Protein AF-A0ABC9Z6P7-F1 (afdb_monomer_lite)

Organism: NCBI:txid37332

pLDDT: mean 96.1, std 5.64, range [53.09, 98.88]

Foldseek 3Di:
DKDADPDPVGRDIDDDDDDDLLVLLLVLLVLQVVCPVPVVSHALVSLLSNLVSLVVDDLVSNLVSLVVQCVDPVRNVSSVVSLVSLCQQAQVFLPRPSLQSSLVVCPPPHGSSVSSHSSNPSSNVSSVVNVVVD

Radius of gyration: 16.11 Å; chains: 1; bounding box: 39×42×38 Å

Secondary structure (DSSP, 8-state):
-EEE-SSTT---EEE-----HHHHHHHHHHHHHTTTT-TTT--HHHHHHHHHHHHHS-HHHHHHHHHHHHHSHHHHHHHHHHHHHHIIIIIT-TTSHHHHHHHHTTTTTS-HHHHHHHHHHHHHHHHHHHHTT-

Structure (mmCIF, N/CA/C/O backbone):
data_AF-A0ABC9Z6P7-F1
#
_entry.id   AF-A0ABC9Z6P7-F1
#
loop_
_atom_site.group_PDB
_atom_site.id
_atom_site.type_symbol
_atom_site.label_atom_id
_atom_site.label_alt_id
_atom_site.label_comp_id
_atom_site.label_asym_id
_atom_site.label_entity_id
_atom_site.label_seq_id
_atom_site.pdbx_PDB_ins_code
_atom_site.Cartn_x
_atom_site.Cartn_y
_atom_site.Cartn_z
_atom_site.occupancy
_atom_site.B_iso_or_equiv
_atom_site.auth_seq_id
_atom_site.auth_comp_id
_atom_site.auth_asym_id
_atom_site.auth_atom_id
_atom_site.pdbx_PDB_model_num
ATOM 1 N N . MET A 1 1 ? -0.070 -19.625 -6.243 1.00 88.38 1 MET A N 1
ATOM 2 C CA . MET A 1 1 ? 0.572 -19.054 -7.448 1.00 88.38 1 MET A CA 1
ATOM 3 C C . MET A 1 1 ? 1.533 -20.086 -8.016 1.00 88.38 1 MET A C 1
ATOM 5 O O . MET A 1 1 ? 2.230 -20.716 -7.228 1.00 88.38 1 MET A O 1
ATOM 9 N N . ILE A 1 2 ? 1.559 -20.288 -9.334 1.00 94.81 2 ILE A N 1
ATOM 10 C CA . ILE A 1 2 ? 2.576 -21.128 -9.987 1.00 94.81 2 ILE A CA 1
ATOM 11 C C . ILE A 1 2 ? 3.721 -20.212 -10.421 1.00 94.81 2 ILE A C 1
ATOM 13 O O . ILE A 1 2 ? 3.476 -19.194 -11.062 1.00 94.81 2 ILE A O 1
ATOM 17 N N . VAL A 1 3 ? 4.948 -20.563 -10.047 1.00 94.56 3 VAL A N 1
ATOM 18 C CA . VAL A 1 3 ? 6.173 -19.902 -10.509 1.00 94.56 3 VAL A CA 1
ATOM 19 C C . VAL A 1 3 ? 6.857 -20.845 -11.490 1.00 94.56 3 VAL A C 1
ATOM 21 O O . VAL A 1 3 ? 7.171 -21.981 -11.130 1.00 94.56 3 VAL A O 1
ATOM 24 N N . THR A 1 4 ? 7.051 -20.392 -12.725 1.00 96.50 4 THR A N 1
ATOM 25 C CA . THR A 1 4 ? 7.753 -21.130 -13.784 1.00 96.50 4 THR A CA 1
ATOM 26 C C . THR A 1 4 ? 9.208 -20.680 -13.878 1.00 96.50 4 THR A C 1
ATOM 28 O O . THR A 1 4 ? 9.560 -19.596 -13.407 1.00 96.50 4 THR A O 1
ATOM 31 N N . ALA A 1 5 ? 10.063 -21.505 -14.481 1.00 95.88 5 ALA A N 1
ATOM 32 C CA . ALA A 1 5 ? 11.424 -21.105 -14.810 1.00 95.88 5 ALA A CA 1
ATOM 33 C C . ALA A 1 5 ? 11.450 -19.883 -15.750 1.00 95.88 5 ALA A C 1
ATOM 35 O O . ALA A 1 5 ? 10.501 -19.627 -16.493 1.00 95.88 5 ALA A O 1
ATOM 36 N N . LEU A 1 6 ? 12.548 -19.119 -15.692 1.00 95.94 6 LEU A N 1
ATOM 37 C CA . LEU A 1 6 ? 12.762 -17.955 -16.559 1.00 95.94 6 LEU A CA 1
ATOM 38 C C . LEU A 1 6 ? 13.117 -18.366 -17.997 1.00 95.94 6 LEU A C 1
ATOM 40 O O . LEU A 1 6 ? 12.754 -17.662 -18.935 1.00 95.94 6 LEU A O 1
ATOM 44 N N . ASP A 1 7 ? 13.832 -19.485 -18.161 1.00 96.12 7 ASP A N 1
ATOM 45 C CA . ASP A 1 7 ? 14.153 -20.058 -19.470 1.00 96.12 7 ASP A CA 1
ATOM 46 C C . ASP A 1 7 ? 12.910 -20.767 -20.042 1.00 96.12 7 ASP A C 1
ATOM 48 O O . ASP A 1 7 ? 12.414 -21.702 -19.409 1.00 96.12 7 ASP A O 1
ATOM 52 N N . PRO A 1 8 ? 12.407 -20.379 -21.231 1.00 93.31 8 PRO A N 1
ATOM 53 C CA . PRO A 1 8 ? 11.247 -21.020 -21.851 1.00 93.31 8 PRO A CA 1
ATOM 54 C C . PRO A 1 8 ? 11.420 -22.518 -22.143 1.00 93.31 8 PRO A C 1
ATOM 56 O O . PRO A 1 8 ? 10.421 -23.219 -22.297 1.00 93.31 8 PRO A O 1
ATOM 59 N N . ALA A 1 9 ? 12.659 -23.012 -22.252 1.00 96.44 9 ALA A N 1
ATOM 60 C CA . ALA A 1 9 ? 12.953 -24.431 -22.459 1.00 96.44 9 ALA A CA 1
ATOM 61 C C . ALA A 1 9 ? 12.990 -25.240 -21.148 1.00 96.44 9 ALA A C 1
ATOM 63 O O . ALA A 1 9 ? 13.031 -26.472 -21.177 1.00 96.44 9 ALA A O 1
ATOM 64 N N . ASP A 1 10 ? 12.979 -24.569 -19.996 1.00 97.12 10 ASP A N 1
ATOM 65 C CA . ASP A 1 10 ? 13.020 -25.199 -18.685 1.00 97.12 10 ASP A CA 1
ATOM 66 C C . ASP A 1 10 ? 11.603 -25.427 -18.141 1.00 97.12 10 ASP A C 1
ATOM 68 O O . ASP A 1 10 ? 10.893 -24.510 -17.734 1.00 97.12 10 ASP A O 1
ATOM 72 N N . CYS A 1 11 ? 11.188 -26.693 -18.098 1.00 96.50 11 CYS A N 1
ATOM 73 C CA . CYS A 1 11 ? 9.847 -27.082 -17.659 1.00 96.50 11 CYS A CA 1
ATOM 74 C C . CYS A 1 11 ? 9.651 -27.056 -16.130 1.00 96.50 11 CYS A C 1
ATOM 76 O O . CYS A 1 11 ? 8.588 -27.458 -15.644 1.00 96.50 11 CYS A O 1
ATOM 78 N N . ARG A 1 12 ? 10.656 -26.651 -15.338 1.00 97.56 12 ARG A N 1
ATOM 79 C CA . ARG A 1 12 ? 10.522 -26.598 -13.877 1.00 97.56 12 ARG A CA 1
ATOM 80 C C . ARG A 1 12 ? 9.474 -25.565 -13.469 1.00 97.56 12 ARG A C 1
ATOM 82 O O . ARG A 1 12 ? 9.488 -24.412 -13.898 1.00 97.56 12 ARG A O 1
ATOM 89 N N . SER A 1 13 ? 8.586 -25.979 -12.572 1.00 96.81 13 SER A N 1
ATOM 90 C CA . SER A 1 13 ? 7.614 -25.100 -11.930 1.00 96.81 13 SER A CA 1
ATOM 91 C C . SER A 1 13 ? 7.389 -25.503 -10.478 1.00 96.81 13 SER A C 1
ATOM 93 O O . SER A 1 13 ? 7.586 -26.657 -10.094 1.00 96.81 13 SER A O 1
ATOM 95 N N . ILE A 1 14 ? 6.990 -24.535 -9.657 1.00 96.62 14 ILE A N 1
ATOM 96 C CA . ILE A 1 14 ? 6.641 -24.753 -8.254 1.00 96.62 14 ILE A CA 1
ATOM 97 C C . ILE A 1 14 ? 5.353 -24.010 -7.907 1.00 96.62 14 ILE A C 1
ATOM 99 O O . ILE A 1 14 ? 5.127 -22.879 -8.338 1.0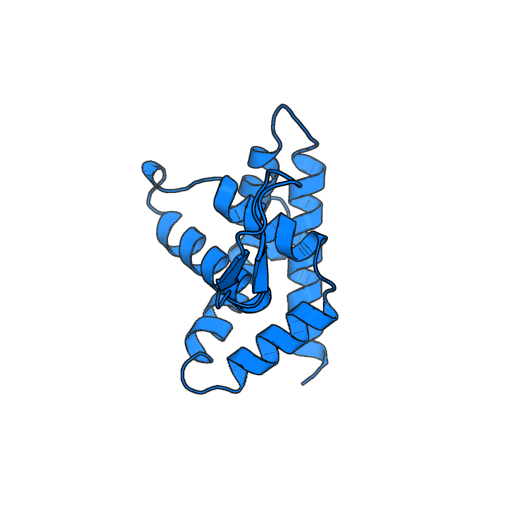0 96.62 14 ILE A O 1
ATOM 103 N N . THR A 1 15 ? 4.499 -24.648 -7.104 1.00 96.88 15 THR A N 1
ATOM 104 C CA . THR A 1 15 ? 3.322 -23.992 -6.526 1.00 96.88 15 THR A CA 1
ATOM 105 C C . THR A 1 15 ? 3.689 -23.375 -5.185 1.00 96.88 15 THR A C 1
ATOM 107 O O . THR A 1 15 ? 4.104 -24.077 -4.265 1.00 96.88 15 THR A O 1
ATOM 110 N N . VAL A 1 16 ? 3.499 -22.063 -5.064 1.00 95.12 16 VAL A N 1
ATOM 111 C CA . VAL A 1 16 ? 3.805 -21.288 -3.858 1.00 95.12 16 VAL A CA 1
ATOM 112 C C . VAL A 1 16 ? 2.519 -20.711 -3.271 1.00 95.12 16 VAL A C 1
ATOM 114 O O . VAL A 1 16 ? 1.657 -20.192 -3.996 1.00 95.12 16 VAL A O 1
ATOM 117 N N . LYS A 1 17 ? 2.396 -20.793 -1.942 1.00 93.88 17 LYS A N 1
ATOM 118 C CA . LYS A 1 17 ? 1.394 -20.049 -1.173 1.00 93.88 17 LYS A CA 1
ATOM 119 C C . LYS A 1 17 ? 1.904 -18.620 -0.994 1.00 93.88 17 LYS A C 1
ATOM 121 O O . LYS A 1 17 ? 2.945 -18.419 -0.380 1.00 93.88 17 LYS A O 1
ATOM 126 N N . VAL A 1 18 ? 1.192 -17.653 -1.561 1.00 91.75 18 VAL A N 1
ATOM 127 C CA . VAL A 1 18 ? 1.548 -16.229 -1.515 1.00 91.75 18 VAL A CA 1
ATOM 128 C C . VAL A 1 18 ? 0.419 -15.489 -0.814 1.00 91.75 18 VAL A C 1
ATOM 130 O O . VAL A 1 18 ? -0.748 -15.820 -1.024 1.00 91.75 18 VAL A O 1
ATOM 133 N N . ALA A 1 19 ? 0.768 -14.521 0.030 1.00 94.06 19 ALA A N 1
ATOM 134 C CA . ALA A 1 19 ? -0.211 -13.654 0.666 1.00 94.06 19 ALA A CA 1
ATOM 135 C C . ALA A 1 19 ? -0.983 -12.841 -0.387 1.00 94.06 19 ALA A C 1
ATOM 137 O O . ALA A 1 19 ? -0.421 -12.433 -1.405 1.00 94.06 19 ALA A O 1
ATOM 138 N N . GLY A 1 20 ? -2.270 -12.603 -0.132 1.00 95.94 20 GLY A N 1
ATOM 139 C CA . GLY A 1 20 ? -3.084 -11.732 -0.978 1.00 95.94 20 GLY A CA 1
ATOM 140 C C . GLY A 1 20 ? -2.623 -10.268 -0.916 1.00 95.94 20 GLY A C 1
ATOM 141 O O . GLY A 1 20 ? -1.948 -9.876 0.039 1.00 95.94 20 GLY A O 1
ATOM 142 N N . PRO A 1 21 ? -3.006 -9.435 -1.898 1.00 97.75 21 PRO A N 1
ATOM 143 C CA . PRO A 1 21 ? -2.537 -8.052 -2.000 1.00 97.75 21 PRO A CA 1
ATOM 144 C C . PRO A 1 21 ? -2.920 -7.187 -0.789 1.00 97.75 21 PRO A C 1
ATOM 146 O O . PRO A 1 21 ? -2.088 -6.417 -0.321 1.00 97.75 21 PRO A O 1
ATOM 149 N N . ALA A 1 22 ? -4.114 -7.374 -0.212 1.00 98.31 22 ALA A N 1
ATOM 150 C CA . ALA A 1 22 ? -4.514 -6.688 1.021 1.00 98.31 22 ALA A CA 1
ATOM 151 C C . ALA A 1 22 ? -3.589 -7.034 2.202 1.00 98.31 22 ALA A C 1
ATOM 153 O O . ALA A 1 22 ? -3.099 -6.145 2.888 1.00 98.31 22 ALA A O 1
ATOM 154 N N . ALA A 1 23 ? -3.261 -8.317 2.389 1.00 98.25 23 ALA A N 1
ATOM 155 C CA . ALA A 1 23 ? -2.346 -8.753 3.447 1.00 98.25 23 ALA A CA 1
ATOM 156 C C . ALA A 1 23 ? -0.909 -8.246 3.225 1.00 98.25 23 ALA A C 1
ATOM 158 O O . ALA A 1 23 ? -0.210 -7.912 4.181 1.00 98.25 23 ALA A O 1
ATOM 159 N N . LEU A 1 24 ? -0.465 -8.152 1.966 1.00 98.19 24 LEU A N 1
ATOM 160 C CA . LEU A 1 24 ? 0.815 -7.524 1.636 1.00 98.19 24 LEU A CA 1
ATOM 161 C C . LEU A 1 24 ? 0.811 -6.029 1.978 1.00 98.19 24 LEU A C 1
ATOM 163 O O . LEU A 1 24 ? 1.802 -5.547 2.518 1.00 98.19 24 LEU A O 1
ATOM 167 N N . LEU A 1 25 ? -0.288 -5.315 1.716 1.00 98.50 25 LEU A N 1
ATOM 168 C CA . LEU A 1 25 ? -0.422 -3.903 2.073 1.00 98.50 25 LEU A CA 1
ATOM 169 C C . LEU A 1 25 ? -0.418 -3.703 3.597 1.00 98.50 25 LEU A C 1
ATOM 171 O O . LEU A 1 25 ? 0.342 -2.872 4.088 1.00 98.50 25 LEU A O 1
ATOM 175 N N . VAL A 1 26 ? -1.157 -4.535 4.344 1.00 98.62 26 VAL A N 1
ATOM 176 C CA . VAL A 1 26 ? -1.119 -4.583 5.820 1.00 98.62 26 VAL A CA 1
ATOM 177 C C . VAL A 1 26 ? 0.320 -4.711 6.316 1.00 98.62 26 VAL A C 1
ATOM 179 O O . VAL A 1 26 ? 0.791 -3.885 7.097 1.00 98.62 26 VAL A O 1
ATOM 182 N N . ALA A 1 27 ? 1.065 -5.691 5.799 1.00 98.25 27 ALA A N 1
ATOM 183 C CA . ALA A 1 27 ? 2.454 -5.905 6.192 1.00 98.25 27 ALA A CA 1
ATOM 184 C C . ALA A 1 27 ? 3.357 -4.693 5.893 1.00 98.25 27 ALA A C 1
ATOM 186 O O . ALA A 1 27 ? 4.308 -4.438 6.633 1.00 98.25 27 ALA A O 1
ATOM 187 N N . LYS A 1 28 ? 3.086 -3.939 4.819 1.00 97.88 28 LYS A N 1
ATOM 188 C CA . LYS A 1 28 ? 3.851 -2.731 4.475 1.00 97.88 28 LYS A CA 1
ATOM 189 C C . LYS A 1 28 ? 3.565 -1.580 5.429 1.00 97.88 28 LYS A C 1
ATOM 191 O O . LYS A 1 28 ? 4.528 -0.965 5.883 1.00 97.88 28 LYS A O 1
ATOM 196 N N . CYS A 1 29 ? 2.303 -1.339 5.780 1.00 98.38 29 CYS A N 1
ATOM 197 C CA . CYS A 1 29 ? 1.934 -0.307 6.751 1.00 98.38 29 CYS A CA 1
ATOM 198 C C . CYS A 1 29 ? 2.647 -0.522 8.093 1.00 98.38 29 CYS A C 1
ATOM 200 O O . CYS A 1 29 ? 3.370 0.363 8.547 1.00 98.38 29 CYS A O 1
ATOM 202 N N . HIS A 1 30 ? 2.550 -1.733 8.651 1.00 98.19 30 HIS A N 1
ATOM 203 C CA . HIS A 1 30 ? 3.233 -2.117 9.894 1.00 98.19 30 HIS A CA 1
ATOM 204 C C . HIS A 1 30 ? 4.745 -1.925 9.812 1.00 98.19 30 HIS A C 1
ATOM 206 O O . HIS A 1 30 ? 5.366 -1.280 10.655 1.00 98.19 30 HIS A O 1
ATOM 212 N N . LYS A 1 31 ? 5.353 -2.423 8.732 1.00 95.75 31 LYS A N 1
ATOM 213 C CA . LYS A 1 31 ? 6.800 -2.337 8.545 1.00 95.75 31 LYS A CA 1
ATOM 214 C C . LYS A 1 31 ? 7.300 -0.893 8.492 1.00 95.75 31 LYS A C 1
ATOM 216 O O . LYS A 1 31 ? 8.408 -0.637 8.958 1.00 95.75 31 LYS A O 1
ATOM 221 N N . ILE A 1 32 ? 6.540 0.029 7.902 1.00 96.88 32 ILE A N 1
ATOM 222 C CA . ILE A 1 32 ? 6.901 1.451 7.869 1.00 96.88 32 ILE A CA 1
ATOM 223 C C . ILE A 1 32 ? 6.704 2.063 9.256 1.00 96.88 32 ILE A C 1
ATOM 225 O O . ILE A 1 32 ? 7.643 2.681 9.758 1.00 96.88 32 ILE A O 1
ATOM 229 N N . ALA A 1 33 ? 5.547 1.840 9.889 1.00 96.81 33 ALA A N 1
ATOM 230 C CA . ALA A 1 33 ? 5.214 2.371 11.211 1.00 96.81 33 ALA A CA 1
ATOM 231 C C . ALA A 1 33 ? 6.294 2.041 12.259 1.00 96.81 33 ALA A C 1
ATOM 233 O O . ALA A 1 33 ? 6.823 2.939 12.916 1.00 96.81 33 ALA A O 1
ATOM 234 N N . GLU A 1 34 ? 6.743 0.784 12.314 1.00 95.31 34 GLU A N 1
ATOM 235 C CA . GLU A 1 34 ? 7.811 0.323 13.216 1.00 95.31 34 GLU A CA 1
ATOM 236 C C . GLU A 1 34 ? 9.168 1.024 13.004 1.00 95.31 34 GLU A C 1
ATOM 238 O O . GLU A 1 34 ? 10.050 0.979 13.866 1.00 95.31 34 GLU A O 1
ATOM 243 N N . ARG A 1 35 ? 9.393 1.624 11.830 1.00 94.94 35 ARG A N 1
ATOM 244 C CA . ARG A 1 35 ? 10.709 2.116 11.394 1.00 94.94 35 ARG A CA 1
ATOM 245 C C . ARG A 1 35 ? 10.826 3.630 11.349 1.00 94.94 35 ARG A C 1
ATOM 247 O O . ARG A 1 35 ? 11.945 4.114 11.203 1.00 94.94 35 ARG A O 1
ATOM 254 N N . ILE A 1 36 ? 9.737 4.380 11.515 1.00 89.75 36 ILE A N 1
ATOM 255 C CA . ILE A 1 36 ? 9.757 5.856 11.489 1.00 89.75 36 ILE A CA 1
ATOM 256 C C . ILE A 1 36 ? 10.721 6.425 12.542 1.00 89.75 36 ILE A C 1
ATOM 258 O O . ILE A 1 36 ? 11.451 7.373 12.264 1.00 89.75 36 ILE A O 1
ATOM 262 N N . GLY A 1 37 ? 10.807 5.795 13.718 1.00 86.75 37 GLY A N 1
ATOM 263 C CA . GLY A 1 37 ? 11.759 6.165 14.773 1.00 86.75 37 GLY A CA 1
ATOM 264 C C . GLY A 1 37 ? 13.201 5.685 14.552 1.00 86.75 37 GLY A C 1
ATOM 265 O O . GLY A 1 37 ? 14.061 5.933 15.394 1.00 86.75 37 GLY A O 1
ATOM 266 N N . ASN A 1 38 ? 13.491 4.978 13.455 1.00 89.94 38 ASN A N 1
ATOM 267 C CA . ASN A 1 38 ? 14.809 4.416 13.165 1.00 89.94 38 ASN A CA 1
ATOM 268 C C . ASN A 1 38 ? 15.213 4.671 11.698 1.00 89.94 38 ASN A C 1
ATOM 270 O O . ASN A 1 38 ? 15.070 3.781 10.852 1.00 89.94 38 ASN A O 1
ATOM 274 N N . PRO A 1 39 ? 15.774 5.859 11.393 1.00 82.62 39 PRO A N 1
ATOM 275 C CA . PRO A 1 39 ? 16.095 6.272 10.025 1.00 82.62 39 PRO A CA 1
ATOM 276 C C . PRO A 1 39 ? 16.991 5.289 9.263 1.00 82.62 39 PRO A C 1
ATOM 278 O O . PRO A 1 39 ? 16.821 5.107 8.065 1.00 82.62 39 PRO A O 1
ATOM 281 N N . MET A 1 40 ? 17.894 4.583 9.955 1.00 85.06 40 MET A N 1
ATOM 282 C CA . MET A 1 40 ? 18.786 3.589 9.337 1.00 85.06 40 MET A CA 1
ATOM 283 C C . MET A 1 40 ? 18.052 2.345 8.818 1.00 85.06 40 MET A C 1
ATOM 285 O O . MET A 1 40 ? 18.604 1.584 8.024 1.00 85.06 40 MET A O 1
ATOM 289 N N . ARG A 1 41 ? 16.828 2.096 9.292 1.00 86.12 41 ARG A N 1
ATOM 290 C CA . ARG A 1 41 ? 15.985 0.972 8.864 1.00 86.12 41 ARG A CA 1
ATOM 291 C C . ARG A 1 41 ? 14.843 1.409 7.954 1.00 86.12 41 ARG A C 1
ATOM 293 O O . ARG A 1 41 ? 14.243 0.539 7.314 1.00 86.12 41 ARG A O 1
ATOM 300 N N . LEU A 1 42 ? 14.538 2.703 7.908 1.00 88.38 42 LEU A N 1
ATOM 301 C CA . LEU A 1 42 ? 13.496 3.268 7.063 1.00 88.38 42 LEU A CA 1
ATOM 302 C C . LEU A 1 42 ? 13.936 3.189 5.596 1.00 88.38 42 LEU A C 1
ATOM 304 O O . LEU A 1 42 ? 15.026 3.626 5.242 1.00 88.38 42 LEU A O 1
ATOM 308 N N . ASN A 1 43 ? 13.116 2.563 4.752 1.00 92.00 43 ASN A N 1
ATOM 309 C CA . ASN A 1 43 ? 13.458 2.311 3.356 1.00 92.00 43 ASN A CA 1
ATOM 310 C C . ASN A 1 43 ? 12.296 2.723 2.454 1.00 92.00 43 ASN A C 1
ATOM 312 O O . ASN A 1 43 ? 11.204 2.163 2.560 1.00 92.00 43 ASN A O 1
ATOM 316 N N . ASP A 1 44 ? 12.563 3.660 1.547 1.00 95.81 44 ASP A N 1
ATOM 317 C CA . ASP A 1 44 ? 11.587 4.221 0.608 1.00 95.81 44 ASP A CA 1
ATOM 318 C C . ASP A 1 44 ? 10.903 3.137 -0.244 1.00 95.81 44 ASP A C 1
ATOM 320 O O . ASP A 1 44 ? 9.714 3.235 -0.552 1.00 95.81 44 ASP A O 1
ATOM 324 N N . LYS A 1 45 ? 11.596 2.016 -0.501 1.00 94.94 45 LYS A N 1
ATOM 325 C CA . LYS A 1 45 ? 11.034 0.842 -1.181 1.00 94.94 45 LYS A CA 1
ATOM 326 C C . LYS A 1 45 ? 9.765 0.307 -0.511 1.00 94.94 45 LYS A C 1
ATOM 328 O O . LYS A 1 45 ? 8.885 -0.180 -1.210 1.00 94.94 45 LYS A O 1
ATOM 333 N N . ASP A 1 46 ? 9.660 0.335 0.818 1.00 96.94 46 ASP A N 1
ATOM 334 C CA . ASP A 1 46 ? 8.485 -0.229 1.492 1.00 96.94 46 ASP A CA 1
ATOM 335 C C . ASP A 1 46 ? 7.222 0.598 1.219 1.00 96.94 46 ASP A C 1
ATOM 337 O O . ASP A 1 46 ? 6.167 0.024 0.951 1.00 96.94 46 ASP A O 1
ATOM 341 N N . ALA A 1 47 ? 7.342 1.925 1.196 1.00 98.06 47 ALA A N 1
ATOM 342 C CA . ALA A 1 47 ? 6.248 2.801 0.790 1.00 98.06 47 ALA A CA 1
ATOM 343 C C . ALA A 1 47 ? 5.955 2.684 -0.710 1.00 98.06 47 ALA A C 1
ATOM 345 O O . ALA A 1 47 ? 4.800 2.695 -1.133 1.00 98.06 47 ALA A O 1
ATOM 346 N N . HIS A 1 48 ? 6.996 2.496 -1.518 1.00 98.06 48 HIS A N 1
ATOM 347 C CA . HIS A 1 48 ? 6.823 2.312 -2.948 1.00 98.06 48 HIS A CA 1
ATOM 348 C C . HIS A 1 48 ? 6.131 0.987 -3.304 1.00 98.06 48 HIS A C 1
ATOM 350 O O . HIS A 1 48 ? 5.279 0.947 -4.186 1.00 98.06 48 HIS A O 1
ATOM 356 N N . ASP A 1 49 ? 6.412 -0.099 -2.579 1.00 98.31 49 ASP A N 1
ATOM 357 C CA . ASP A 1 49 ? 5.687 -1.363 -2.734 1.00 98.31 49 ASP A CA 1
ATOM 358 C C . ASP A 1 49 ? 4.186 -1.190 -2.411 1.00 98.31 49 ASP A C 1
ATOM 360 O O . ASP A 1 49 ? 3.349 -1.765 -3.108 1.00 98.31 49 ASP A O 1
ATOM 364 N N . ALA A 1 50 ? 3.835 -0.371 -1.408 1.00 98.44 50 ALA A N 1
ATOM 365 C CA . ALA A 1 50 ? 2.441 -0.027 -1.108 1.00 98.44 50 ALA A CA 1
ATOM 366 C C . ALA A 1 50 ? 1.782 0.736 -2.270 1.00 98.44 50 ALA A C 1
ATOM 368 O O . ALA A 1 50 ? 0.707 0.341 -2.725 1.00 98.44 50 ALA A O 1
ATOM 369 N N . TYR A 1 51 ? 2.462 1.749 -2.824 1.00 98.56 51 TYR A N 1
ATOM 370 C CA . TYR A 1 51 ? 2.006 2.451 -4.029 1.00 98.56 51 TYR A CA 1
ATOM 371 C C . TYR A 1 51 ? 1.779 1.497 -5.207 1.00 98.56 51 TYR A C 1
ATOM 373 O O . TYR A 1 51 ? 0.745 1.562 -5.870 1.00 98.56 51 TYR A O 1
ATOM 381 N N . ARG A 1 52 ? 2.708 0.567 -5.451 1.00 98.25 52 ARG A N 1
ATOM 382 C CA . ARG A 1 52 ? 2.583 -0.403 -6.546 1.00 98.25 52 ARG A CA 1
ATOM 383 C C . ARG A 1 52 ? 1.384 -1.328 -6.372 1.00 98.25 52 ARG A C 1
ATOM 385 O O . ARG A 1 52 ? 0.742 -1.641 -7.369 1.00 98.25 52 ARG A O 1
ATOM 392 N N . ILE A 1 53 ? 1.073 -1.751 -5.146 1.00 98.56 53 ILE A N 1
ATOM 393 C CA . ILE A 1 53 ? -0.132 -2.545 -4.863 1.00 98.56 53 ILE A CA 1
ATOM 394 C C . ILE A 1 53 ? -1.385 -1.707 -5.130 1.00 98.56 53 ILE A C 1
ATOM 396 O O . ILE A 1 53 ? -2.243 -2.143 -5.891 1.00 98.56 53 ILE A O 1
ATOM 400 N N . LEU A 1 54 ? -1.460 -0.502 -4.562 1.00 98.62 54 LEU A N 1
ATOM 401 C CA . LEU A 1 54 ? -2.607 0.401 -4.704 1.00 98.62 54 LEU A CA 1
ATOM 402 C C . LEU A 1 54 ? -2.876 0.800 -6.161 1.00 98.62 54 LEU A C 1
ATOM 404 O O . LEU A 1 54 ? -4.021 0.960 -6.558 1.00 98.62 54 LEU A O 1
ATOM 408 N N . ARG A 1 55 ? -1.823 0.948 -6.971 1.00 98.25 55 ARG A N 1
ATOM 409 C CA . ARG A 1 55 ? -1.940 1.297 -8.392 1.00 98.25 55 ARG A CA 1
ATOM 410 C C . ARG A 1 55 ? -2.285 0.107 -9.287 1.00 98.25 55 ARG A C 1
ATOM 412 O O . ARG A 1 55 ? -2.888 0.304 -10.336 1.00 98.25 55 ARG A O 1
ATOM 419 N N . ALA A 1 56 ? -1.826 -1.096 -8.944 1.00 98.12 56 ALA A N 1
ATOM 420 C CA . ALA A 1 56 ? -1.952 -2.269 -9.811 1.00 98.12 56 ALA A CA 1
ATOM 421 C C . ALA A 1 56 ? -3.177 -3.139 -9.506 1.00 98.12 56 ALA A C 1
ATOM 423 O O . ALA A 1 56 ? -3.527 -3.982 -10.330 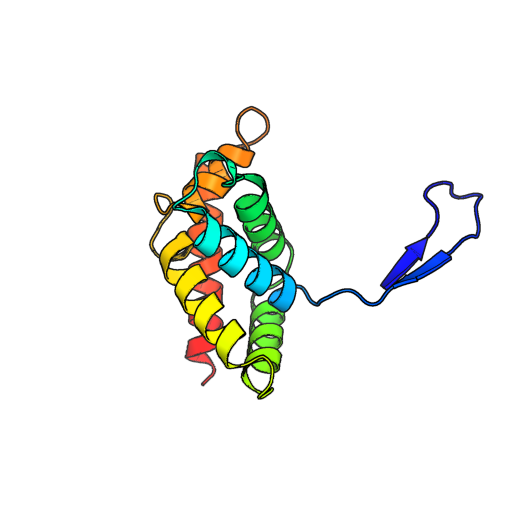1.00 98.12 56 ALA A O 1
ATOM 424 N N . ILE A 1 57 ? -3.776 -2.993 -8.324 1.00 98.44 57 ILE A N 1
ATOM 425 C CA . ILE A 1 57 ? -4.896 -3.813 -7.863 1.00 98.44 57 ILE A CA 1
ATOM 426 C C . ILE A 1 57 ? -6.119 -2.922 -7.689 1.00 98.44 57 ILE A C 1
ATOM 428 O O . ILE A 1 57 ? -6.047 -1.909 -6.999 1.00 98.44 57 ILE A O 1
ATOM 432 N N . ASP A 1 58 ? -7.245 -3.336 -8.268 1.00 97.94 58 ASP A N 1
ATOM 433 C CA . ASP A 1 58 ? -8.502 -2.599 -8.160 1.00 97.94 58 ASP A CA 1
ATOM 434 C C . ASP A 1 58 ? -8.907 -2.396 -6.694 1.00 97.94 58 ASP A C 1
ATOM 436 O O . ASP A 1 58 ? -8.860 -3.331 -5.881 1.00 97.94 58 ASP A O 1
ATOM 440 N N . THR A 1 59 ? -9.370 -1.188 -6.365 1.00 98.12 59 THR A N 1
ATOM 441 C CA . THR A 1 59 ? -9.793 -0.807 -5.009 1.00 98.12 59 THR A CA 1
ATOM 442 C C . THR A 1 59 ? -10.824 -1.778 -4.434 1.00 9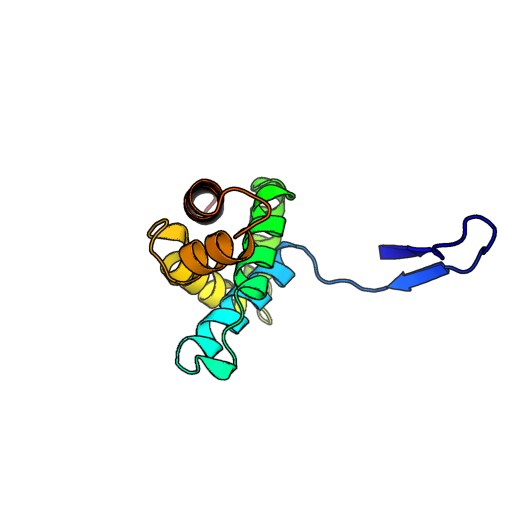8.12 59 THR A C 1
ATOM 444 O O . THR A 1 59 ? -10.737 -2.146 -3.266 1.00 98.12 59 THR A O 1
ATOM 447 N N . GLU A 1 60 ? -11.755 -2.271 -5.254 1.00 97.69 60 GLU A N 1
ATOM 448 C CA . GLU A 1 60 ? -12.763 -3.256 -4.843 1.00 97.69 60 GLU A CA 1
ATOM 449 C C . GLU A 1 60 ? -12.141 -4.586 -4.395 1.00 97.69 60 GLU A C 1
ATOM 451 O O . GLU A 1 60 ? -12.536 -5.147 -3.372 1.00 97.69 60 GLU A O 1
ATOM 456 N N . THR A 1 61 ? -11.114 -5.054 -5.111 1.00 98.06 61 THR A N 1
ATOM 457 C CA . THR A 1 61 ? -10.387 -6.284 -4.767 1.00 98.06 61 THR A CA 1
ATOM 458 C C . THR A 1 61 ? -9.625 -6.112 -3.453 1.00 98.06 61 THR A C 1
ATOM 460 O O . THR A 1 61 ? -9.613 -7.016 -2.612 1.00 98.06 61 THR A O 1
ATOM 463 N N . LEU A 1 62 ? -9.001 -4.948 -3.244 1.00 98.50 62 LEU A N 1
ATOM 464 C CA . LEU A 1 62 ? -8.332 -4.631 -1.981 1.00 98.50 62 LEU A CA 1
ATOM 465 C C . LEU A 1 62 ? -9.337 -4.535 -0.829 1.00 98.50 62 LEU A C 1
ATOM 467 O O . LEU A 1 62 ? -9.111 -5.159 0.207 1.00 98.50 62 LEU A O 1
ATOM 471 N N . ARG A 1 63 ? -10.462 -3.837 -1.022 1.00 98.38 63 ARG A N 1
ATOM 472 C CA . ARG A 1 63 ? -11.557 -3.722 -0.047 1.00 98.38 63 ARG A CA 1
ATOM 473 C C . ARG A 1 63 ? -12.045 -5.094 0.402 1.00 98.38 63 ARG A C 1
ATOM 475 O O . ARG A 1 63 ? -12.139 -5.354 1.601 1.00 98.38 63 ARG A O 1
ATOM 482 N N . ASP A 1 64 ? -12.342 -5.987 -0.536 1.00 98.12 64 ASP A N 1
ATOM 483 C CA . ASP A 1 64 ? -12.873 -7.313 -0.209 1.00 98.12 64 ASP A CA 1
ATOM 484 C C . ASP A 1 64 ? -11.812 -8.200 0.469 1.00 98.12 64 ASP A C 1
ATOM 486 O O . ASP A 1 64 ? -12.126 -8.985 1.372 1.00 98.12 64 ASP A O 1
ATOM 490 N N . GLY A 1 65 ? -10.536 -8.000 0.126 1.00 98.12 65 GLY A N 1
ATOM 491 C CA . GLY A 1 65 ? -9.404 -8.569 0.853 1.00 98.12 65 GLY A CA 1
ATOM 492 C C . GLY A 1 65 ? -9.322 -8.082 2.303 1.00 98.12 65 GLY A C 1
ATOM 493 O O . GLY A 1 65 ? -9.245 -8.907 3.212 1.00 98.12 65 GLY A O 1
ATOM 494 N N . PHE A 1 66 ? -9.398 -6.770 2.543 1.00 98.38 66 PHE A N 1
ATOM 495 C CA . PHE A 1 66 ? -9.414 -6.198 3.896 1.00 98.38 66 PHE A CA 1
ATOM 496 C C . PHE A 1 66 ? -10.611 -6.690 4.706 1.00 98.38 66 PHE A C 1
ATOM 498 O O . PHE A 1 66 ? -10.437 -7.123 5.838 1.00 98.38 66 PHE A O 1
ATOM 505 N N . ARG A 1 67 ? -11.810 -6.735 4.122 1.00 97.12 67 ARG A N 1
ATOM 506 C CA . ARG A 1 67 ? -13.002 -7.294 4.782 1.00 97.12 67 ARG A CA 1
ATOM 507 C C . ARG A 1 67 ? -12.828 -8.745 5.194 1.00 97.12 67 ARG A C 1
ATOM 509 O O . ARG A 1 67 ? -13.301 -9.137 6.253 1.00 97.12 67 ARG A O 1
ATOM 516 N N . SER A 1 68 ? -12.166 -9.542 4.360 1.00 97.50 68 SER A N 1
ATOM 517 C CA . SER A 1 68 ? -11.860 -10.929 4.708 1.00 97.50 68 SER A CA 1
ATOM 518 C C . SER A 1 68 ? -10.934 -10.981 5.926 1.00 97.50 68 SER A C 1
ATOM 520 O O . SER A 1 68 ? -11.221 -11.705 6.867 1.00 97.50 68 SER A O 1
ATOM 522 N N . LEU A 1 69 ? -9.885 -10.151 5.960 1.00 98.00 69 LEU A N 1
ATOM 523 C CA . LEU A 1 69 ? -8.969 -10.065 7.106 1.00 98.00 69 LEU A CA 1
ATOM 524 C C . LEU A 1 69 ? -9.654 -9.553 8.384 1.00 98.00 69 LEU A C 1
ATOM 526 O O . LEU A 1 69 ? -9.350 -10.037 9.469 1.00 98.00 69 LEU A O 1
ATOM 530 N N . LEU A 1 70 ? -10.583 -8.604 8.255 1.00 97.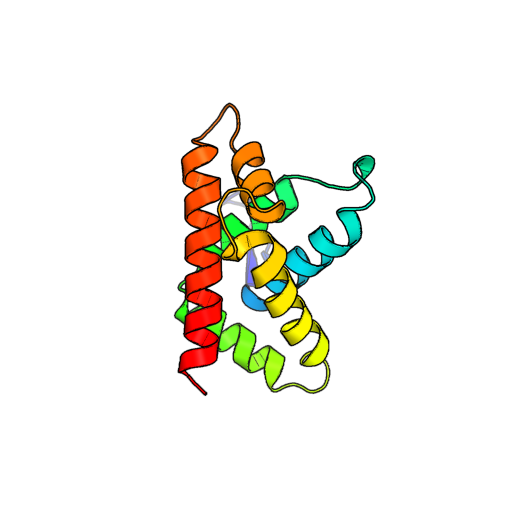56 70 LEU A N 1
ATOM 531 C CA . LEU A 1 70 ? -11.331 -8.012 9.368 1.00 97.56 70 LEU A CA 1
ATOM 532 C C . LEU A 1 70 ? -12.378 -8.960 9.972 1.00 97.56 70 LEU A C 1
ATOM 534 O O . LEU A 1 70 ? -12.774 -8.776 11.116 1.00 97.56 70 LEU A O 1
ATOM 538 N N . ARG A 1 71 ? -12.841 -9.968 9.223 1.00 97.31 71 ARG A N 1
ATOM 539 C CA . ARG A 1 71 ? -13.806 -10.971 9.712 1.00 97.31 71 ARG A CA 1
ATOM 540 C C . ARG A 1 71 ? -13.155 -12.115 10.481 1.00 97.31 71 ARG A C 1
ATOM 542 O O . ARG A 1 71 ? -13.842 -12.810 11.222 1.00 97.31 71 ARG A O 1
ATOM 549 N N . GLU A 1 72 ? -11.862 -12.329 10.275 1.00 97.44 72 GLU A N 1
ATOM 550 C CA . GLU A 1 72 ? -11.113 -13.409 10.906 1.00 97.44 72 GLU A CA 1
ATOM 551 C C . GLU A 1 72 ? -10.501 -12.923 12.222 1.00 97.44 72 GLU A C 1
ATOM 553 O O . GLU A 1 72 ? -9.673 -12.012 12.227 1.00 97.44 72 GLU A O 1
ATOM 558 N N . GLU A 1 73 ? -10.858 -13.571 13.335 1.00 97.19 73 GLU A N 1
ATOM 559 C CA . GLU A 1 73 ? -10.394 -13.210 14.687 1.00 97.19 73 GLU A CA 1
ATOM 560 C C . GLU A 1 73 ? -8.862 -13.089 14.766 1.00 97.19 73 GLU A C 1
ATOM 562 O O . GLU A 1 73 ? -8.340 -12.169 15.388 1.00 97.19 73 GLU A O 1
ATOM 567 N N . LEU A 1 74 ? -8.139 -13.970 14.064 1.00 97.25 74 LEU A N 1
ATOM 568 C CA . LEU A 1 74 ? -6.675 -14.004 14.059 1.00 97.25 74 LEU A CA 1
ATOM 569 C C . LEU A 1 74 ? -6.024 -12.773 13.403 1.00 97.25 74 LEU A C 1
ATOM 571 O O . LEU A 1 74 ? -4.892 -12.442 13.745 1.00 97.25 74 LEU A O 1
ATOM 575 N N . SER A 1 75 ? -6.683 -12.133 12.432 1.00 97.69 75 SER A N 1
ATOM 576 C CA . SER A 1 75 ? -6.102 -11.022 11.659 1.00 97.69 75 SER A CA 1
ATOM 577 C C . SER A 1 75 ? -6.808 -9.687 11.845 1.00 97.69 75 SER A C 1
ATOM 579 O O . SER A 1 75 ? -6.290 -8.675 11.372 1.00 97.69 75 SER A O 1
ATOM 581 N N . MET A 1 76 ? -7.959 -9.670 12.518 1.00 98.06 76 MET A N 1
ATOM 582 C CA . MET A 1 76 ? -8.805 -8.487 12.651 1.00 98.06 76 MET A CA 1
ATOM 583 C C . MET A 1 76 ? -8.052 -7.298 13.255 1.00 98.06 76 MET A C 1
ATOM 585 O O . MET A 1 76 ? -8.041 -6.224 12.659 1.00 98.06 76 MET A O 1
ATOM 589 N N . GLU A 1 77 ? -7.384 -7.487 14.394 1.00 98.31 77 GLU A N 1
ATOM 590 C CA . GLU A 1 77 ? -6.670 -6.407 15.090 1.00 98.31 77 GLU A CA 1
ATOM 591 C C . GLU A 1 77 ? -5.537 -5.830 14.228 1.00 98.31 77 GLU A C 1
ATOM 593 O O . GLU A 1 77 ? -5.481 -4.626 13.991 1.00 98.31 77 GLU A O 1
ATOM 598 N N . THR A 1 78 ? -4.698 -6.696 13.652 1.00 98.25 78 THR A N 1
ATOM 599 C CA . THR A 1 78 ? -3.597 -6.278 12.772 1.00 98.25 78 THR A CA 1
ATOM 600 C C . THR A 1 78 ? -4.094 -5.555 11.517 1.00 98.25 78 THR A C 1
ATOM 602 O O . THR A 1 78 ? -3.422 -4.646 11.022 1.00 98.25 78 THR A O 1
ATOM 605 N N . ALA A 1 79 ? -5.252 -5.952 10.982 1.00 98.31 79 ALA A N 1
ATOM 606 C CA . ALA A 1 79 ? -5.863 -5.312 9.823 1.00 98.31 79 ALA A CA 1
ATOM 607 C C . ALA A 1 79 ? -6.452 -3.934 10.161 1.00 98.31 79 ALA A C 1
ATOM 609 O O . ALA A 1 79 ? -6.283 -3.015 9.362 1.00 98.31 79 ALA A O 1
ATOM 610 N N . LEU A 1 80 ? -7.088 -3.776 11.328 1.00 98.31 80 LEU A N 1
ATOM 611 C CA . LEU A 1 80 ? -7.564 -2.477 11.818 1.00 98.31 80 LEU A CA 1
ATOM 612 C C . LEU A 1 80 ? -6.399 -1.504 12.017 1.00 98.31 80 LEU A C 1
ATOM 614 O O . LEU A 1 80 ? -6.407 -0.417 11.450 1.00 98.31 80 LEU A O 1
ATOM 618 N N . GLU A 1 81 ? -5.351 -1.939 12.715 1.00 98.56 81 GLU A N 1
ATOM 619 C CA . GLU A 1 81 ? -4.160 -1.119 12.962 1.00 98.56 81 GLU A CA 1
ATOM 620 C C . GLU A 1 81 ? -3.481 -0.694 11.648 1.00 98.56 81 GLU A C 1
ATOM 622 O O . GLU A 1 81 ? -3.029 0.437 11.483 1.00 98.56 81 GLU A O 1
ATOM 627 N N . ALA A 1 82 ? -3.469 -1.577 10.646 1.00 98.62 82 ALA A N 1
ATOM 628 C CA . ALA A 1 82 ? -2.951 -1.232 9.329 1.00 98.62 82 ALA A CA 1
ATOM 629 C C . ALA A 1 82 ? -3.803 -0.200 8.576 1.00 98.62 82 ALA A C 1
ATOM 631 O O . ALA A 1 82 ? -3.237 0.538 7.769 1.00 98.62 82 ALA A O 1
ATOM 632 N N . LEU A 1 83 ? -5.122 -0.143 8.799 1.00 98.56 83 LEU A N 1
ATOM 633 C CA . LEU A 1 83 ? -5.977 0.912 8.243 1.00 98.56 83 LEU A CA 1
ATOM 634 C C . LEU A 1 83 ? -5.688 2.261 8.902 1.00 98.56 83 LEU A C 1
ATOM 636 O O . LEU A 1 83 ? -5.625 3.267 8.193 1.00 98.56 83 LEU A O 1
ATOM 640 N N . ASP A 1 84 ? -5.440 2.271 10.213 1.00 98.56 84 ASP A N 1
ATOM 641 C CA . ASP A 1 84 ? -5.011 3.473 10.932 1.00 98.56 84 ASP A CA 1
ATOM 642 C C . ASP A 1 84 ? -3.659 3.962 10.398 1.00 98.56 84 ASP A C 1
ATOM 644 O O . ASP A 1 84 ? -3.539 5.109 9.961 1.00 98.56 84 ASP A O 1
ATOM 648 N N . TYR A 1 85 ? -2.673 3.068 10.271 1.00 98.69 85 TYR A N 1
ATOM 649 C CA . TYR A 1 85 ? -1.387 3.394 9.652 1.00 98.69 85 TYR A CA 1
ATOM 650 C C . TYR A 1 85 ? -1.514 3.832 8.191 1.00 98.69 85 TYR A C 1
ATOM 652 O O . TYR A 1 85 ? -0.825 4.756 7.768 1.00 98.69 85 TYR A O 1
ATOM 660 N N . LEU A 1 86 ? -2.380 3.208 7.390 1.00 98.69 86 LEU A N 1
ATOM 661 C CA . LEU A 1 86 ? -2.610 3.643 6.010 1.00 98.69 86 LEU A CA 1
ATOM 662 C C . LEU A 1 86 ? -3.166 5.079 5.978 1.00 98.69 86 LEU A C 1
ATOM 664 O O . LEU A 1 86 ? -2.763 5.887 5.137 1.00 98.69 86 LEU A O 1
ATOM 668 N N . GLY A 1 87 ? -4.040 5.407 6.932 1.00 98.69 87 GLY A N 1
ATOM 669 C CA . GLY A 1 87 ? -4.583 6.743 7.144 1.00 98.69 87 GLY A CA 1
ATOM 670 C C . GLY A 1 87 ? -3.507 7.771 7.493 1.00 98.69 87 GLY A C 1
ATOM 671 O O . GLY A 1 87 ? -3.339 8.773 6.795 1.00 98.69 87 GLY A O 1
ATOM 672 N N . GLU A 1 88 ? -2.758 7.501 8.558 1.00 98.38 88 GLU A N 1
ATOM 673 C CA . GLU A 1 88 ? -1.757 8.409 9.120 1.00 98.38 88 GLU A CA 1
ATOM 674 C C . GLU A 1 88 ? -0.525 8.571 8.224 1.00 98.38 88 GLU A C 1
ATOM 676 O O . GLU A 1 88 ? 0.008 9.669 8.082 1.00 98.38 88 GLU A O 1
ATOM 681 N N . LEU A 1 89 ? -0.052 7.488 7.605 1.00 98.50 89 LEU A N 1
ATOM 682 C CA . LEU A 1 89 ? 1.203 7.496 6.855 1.00 98.50 89 LEU A CA 1
ATOM 683 C C . LEU A 1 89 ? 1.029 7.930 5.400 1.00 98.50 89 LEU A C 1
ATOM 685 O O . LEU A 1 89 ? 1.997 8.416 4.810 1.00 98.50 89 LEU A O 1
ATOM 689 N N . PHE A 1 90 ? -0.167 7.760 4.827 1.00 98.75 90 PHE A N 1
ATOM 690 C CA . PHE A 1 90 ? -0.416 8.018 3.408 1.00 98.75 90 PHE A CA 1
ATOM 691 C C . PHE A 1 90 ? -1.627 8.919 3.164 1.00 98.75 90 PHE A C 1
ATOM 693 O O . PHE A 1 90 ? -1.483 9.999 2.589 1.00 98.75 90 PHE A O 1
ATOM 700 N N . ALA A 1 91 ? -2.819 8.490 3.591 1.00 98.62 91 ALA A N 1
ATOM 701 C CA . ALA A 1 91 ? -4.078 9.099 3.158 1.00 98.62 91 ALA A CA 1
ATOM 702 C C . ALA A 1 91 ? -4.263 10.554 3.623 1.00 98.62 91 ALA A C 1
ATOM 704 O O . ALA A 1 91 ? -4.961 11.322 2.965 1.00 98.62 91 ALA A O 1
ATOM 705 N N . ALA A 1 92 ? -3.618 10.959 4.723 1.00 98.19 92 ALA A N 1
ATOM 706 C CA . ALA A 1 92 ? -3.683 12.337 5.209 1.00 98.19 92 ALA A CA 1
ATOM 707 C C . ALA A 1 92 ? -2.980 13.362 4.289 1.00 98.19 92 ALA A C 1
ATOM 709 O O . ALA A 1 92 ? -3.193 14.564 4.450 1.00 98.19 92 ALA A O 1
ATOM 710 N N . GLY A 1 93 ? -2.183 12.924 3.304 1.00 98.38 93 GLY A N 1
ATOM 711 C CA . GLY A 1 93 ? -1.692 13.798 2.236 1.00 98.38 93 GLY A CA 1
ATOM 712 C C . GLY A 1 93 ? -0.347 13.393 1.619 1.00 98.38 93 GLY A C 1
ATOM 713 O O . GLY A 1 93 ? 0.352 12.515 2.132 1.00 98.38 93 GLY A O 1
ATOM 714 N N . PRO A 1 94 ? 0.069 14.070 0.530 1.00 98.25 94 PRO A N 1
ATOM 715 C CA . PRO A 1 94 ? 1.310 13.757 -0.186 1.00 98.25 94 PRO A CA 1
ATOM 716 C C . PRO A 1 94 ? 2.579 14.028 0.636 1.00 98.25 94 PRO A C 1
ATOM 718 O O . PRO A 1 94 ? 3.627 13.450 0.364 1.00 98.25 94 PRO A O 1
ATOM 721 N N . THR A 1 95 ? 2.499 14.885 1.657 1.00 98.12 95 THR A N 1
ATOM 722 C CA . THR A 1 95 ? 3.625 15.206 2.546 1.00 98.12 95 THR A CA 1
ATOM 723 C C . THR A 1 95 ? 3.777 14.232 3.711 1.00 98.12 95 THR A C 1
ATOM 725 O O . THR A 1 95 ? 4.750 14.337 4.458 1.00 98.12 95 THR A O 1
ATOM 728 N N . MET A 1 96 ? 2.827 13.310 3.905 1.00 98.31 96 MET A N 1
ATOM 729 C CA . MET A 1 96 ? 2.942 12.300 4.953 1.00 98.31 96 MET A CA 1
ATOM 730 C C . MET A 1 96 ? 4.104 11.365 4.659 1.00 98.31 96 MET A C 1
ATOM 732 O O . MET A 1 96 ? 4.458 11.145 3.502 1.00 98.31 96 MET A O 1
ATOM 736 N N . ILE A 1 97 ? 4.730 10.836 5.713 1.00 97.69 97 ILE A N 1
ATOM 737 C CA . ILE A 1 97 ? 6.013 10.142 5.579 1.00 97.69 97 ILE A CA 1
ATOM 738 C C . ILE A 1 97 ? 5.938 8.970 4.593 1.00 97.69 97 ILE A C 1
ATOM 740 O O . ILE A 1 97 ? 6.840 8.838 3.773 1.00 97.69 97 ILE A O 1
ATOM 744 N N . GLY A 1 98 ? 4.854 8.188 4.596 1.00 98.25 98 GLY A N 1
ATOM 745 C CA . GLY A 1 98 ? 4.631 7.110 3.633 1.00 98.25 98 GLY A CA 1
ATOM 746 C C . GLY A 1 98 ? 4.486 7.632 2.203 1.00 98.25 98 GLY A C 1
ATOM 747 O O . GLY A 1 98 ? 5.183 7.160 1.307 1.00 98.25 98 GLY A O 1
ATOM 748 N N . SER A 1 99 ? 3.662 8.657 1.983 1.00 98.69 99 SER A N 1
ATOM 749 C CA . SER A 1 99 ? 3.494 9.274 0.659 1.00 98.69 99 SER A CA 1
ATOM 750 C C . SER A 1 99 ? 4.795 9.868 0.112 1.00 98.69 99 SER A C 1
ATOM 752 O O . SER A 1 99 ? 5.188 9.589 -1.022 1.00 98.69 99 SER A O 1
ATOM 754 N N . ALA A 1 100 ? 5.522 10.616 0.941 1.00 98.25 100 ALA A N 1
ATOM 755 C CA . ALA A 1 100 ? 6.803 11.211 0.582 1.00 98.25 100 ALA A CA 1
ATOM 756 C C . ALA A 1 100 ? 7.878 10.145 0.309 1.00 98.25 100 ALA A C 1
ATOM 758 O O . ALA A 1 100 ? 8.665 10.290 -0.623 1.00 98.25 100 ALA A O 1
ATOM 759 N N . MET A 1 101 ? 7.913 9.063 1.097 1.00 98.06 101 MET A N 1
ATOM 760 C CA . MET A 1 101 ? 8.800 7.917 0.861 1.00 98.06 101 MET A CA 1
ATOM 761 C C . MET A 1 101 ? 8.513 7.243 -0.483 1.00 98.06 101 MET A C 1
ATOM 763 O O . MET A 1 101 ? 9.448 6.935 -1.216 1.00 98.06 101 MET A O 1
ATOM 767 N N . ALA A 1 102 ? 7.238 7.027 -0.821 1.00 98.31 102 ALA A N 1
ATOM 768 C CA . ALA A 1 102 ? 6.866 6.447 -2.107 1.00 98.31 102 ALA A CA 1
ATOM 769 C C . ALA A 1 102 ? 7.319 7.339 -3.272 1.00 98.31 102 ALA A C 1
ATOM 771 O O . ALA A 1 102 ? 7.864 6.824 -4.242 1.00 98.31 102 ALA A O 1
ATOM 772 N N . GLY A 1 103 ? 7.158 8.662 -3.146 1.00 98.19 103 GLY A N 1
ATOM 773 C CA . GLY A 1 103 ? 7.656 9.625 -4.128 1.00 98.19 103 GLY A CA 1
ATOM 774 C C . GLY A 1 103 ? 9.176 9.577 -4.294 1.00 98.19 103 GLY A C 1
ATOM 775 O O . GLY A 1 103 ? 9.672 9.443 -5.409 1.00 98.19 103 GLY A O 1
ATOM 776 N N . ARG A 1 104 ? 9.938 9.610 -3.192 1.00 97.62 104 ARG A N 1
ATOM 777 C CA . ARG A 1 104 ? 11.412 9.542 -3.245 1.00 97.62 104 ARG A CA 1
ATOM 778 C C . ARG A 1 104 ? 11.942 8.274 -3.911 1.00 97.62 104 ARG A C 1
ATOM 780 O O . ARG A 1 104 ? 12.988 8.321 -4.548 1.00 97.62 104 ARG A O 1
ATOM 787 N N . ALA A 1 105 ? 11.225 7.156 -3.815 1.00 97.38 105 ALA A N 1
ATOM 788 C CA . ALA A 1 105 ? 11.623 5.920 -4.487 1.00 97.38 105 ALA A CA 1
ATOM 789 C C . ALA A 1 105 ? 11.642 6.026 -6.026 1.00 97.38 105 ALA A C 1
ATOM 791 O O . ALA A 1 105 ? 12.257 5.183 -6.676 1.00 97.38 105 ALA A O 1
ATOM 792 N N . GLU A 1 106 ? 10.991 7.043 -6.595 1.00 96.94 106 GLU A N 1
ATOM 793 C CA . GLU A 1 106 ? 10.936 7.323 -8.033 1.00 96.94 106 GLU A CA 1
ATOM 794 C C . GLU A 1 106 ? 11.931 8.420 -8.464 1.00 96.94 106 GLU A C 1
ATOM 796 O O . GLU A 1 106 ? 11.976 8.802 -9.636 1.00 96.94 106 GLU A O 1
ATOM 801 N N . GLU A 1 107 ? 12.774 8.920 -7.550 1.00 95.44 107 GLU A N 1
ATOM 802 C CA . GLU A 1 107 ? 13.790 9.927 -7.864 1.00 95.44 107 GLU A CA 1
ATOM 803 C C . GLU A 1 107 ? 14.790 9.412 -8.916 1.00 95.44 107 GLU A C 1
ATOM 805 O O . GLU A 1 107 ? 15.376 8.335 -8.795 1.00 95.44 107 GLU A O 1
ATOM 810 N N . GLY A 1 108 ? 14.978 10.193 -9.985 1.00 92.44 108 GLY A N 1
ATOM 811 C CA . GLY A 1 108 ? 15.888 9.863 -11.086 1.00 92.44 108 GLY A CA 1
ATOM 812 C C . GLY A 1 108 ? 15.349 8.860 -12.115 1.00 92.44 108 GLY A C 1
ATOM 813 O O . GLY A 1 108 ? 16.060 8.564 -13.076 1.00 92.44 108 GLY A O 1
ATOM 814 N N . VAL A 1 109 ? 14.119 8.358 -11.952 1.00 92.06 109 VAL A N 1
ATOM 815 C CA . VAL A 1 109 ? 13.485 7.418 -12.899 1.00 92.06 109 VAL A CA 1
ATOM 816 C C . VAL A 1 109 ? 12.089 7.881 -13.319 1.00 92.06 109 VAL A C 1
ATOM 818 O O . VAL A 1 109 ? 11.782 7.860 -14.512 1.00 92.06 109 VAL A O 1
ATOM 821 N N . GLY A 1 110 ? 11.262 8.302 -12.363 1.00 93.62 110 GLY A N 1
ATOM 822 C CA . GLY A 1 110 ? 9.871 8.699 -12.569 1.00 93.62 110 GLY A CA 1
ATOM 823 C C . GLY A 1 110 ? 9.578 10.123 -12.099 1.00 93.62 110 GLY A C 1
ATOM 824 O O . GLY A 1 110 ? 10.414 11.017 -12.223 1.00 93.62 110 GLY A O 1
ATOM 825 N N . ASP A 1 111 ? 8.364 10.329 -11.580 1.00 97.56 111 ASP A N 1
ATOM 826 C CA . ASP A 1 111 ? 7.875 11.613 -11.065 1.00 97.56 111 ASP A CA 1
ATOM 827 C C . ASP A 1 111 ? 7.526 11.483 -9.566 1.00 97.56 111 ASP A C 1
ATOM 829 O O . ASP A 1 111 ? 6.440 10.996 -9.217 1.00 97.56 111 ASP A O 1
ATOM 833 N N . PRO A 1 112 ? 8.444 11.890 -8.666 1.00 98.19 112 PRO A N 1
ATOM 834 C CA . PRO A 1 112 ? 8.246 11.809 -7.222 1.00 98.19 112 PRO A CA 1
ATOM 835 C C . PRO A 1 112 ? 6.996 12.529 -6.707 1.00 98.19 112 PRO A C 1
ATOM 837 O O . PRO A 1 112 ? 6.325 12.023 -5.805 1.00 98.19 112 PRO A O 1
ATOM 840 N N . GLU A 1 113 ? 6.671 13.699 -7.265 1.00 98.12 113 GLU A N 1
ATOM 841 C CA . GLU A 1 113 ? 5.530 14.501 -6.815 1.00 98.12 113 GLU A CA 1
ATOM 842 C C . GLU A 1 113 ? 4.218 13.828 -7.213 1.00 98.12 113 GLU A C 1
ATOM 844 O O . GLU A 1 113 ? 3.320 13.664 -6.381 1.00 98.12 113 GLU A O 1
ATOM 849 N N . GLN A 1 114 ? 4.133 13.357 -8.460 1.00 98.44 114 GLN A N 1
ATOM 850 C CA . GLN A 1 114 ? 2.972 12.614 -8.935 1.00 98.44 11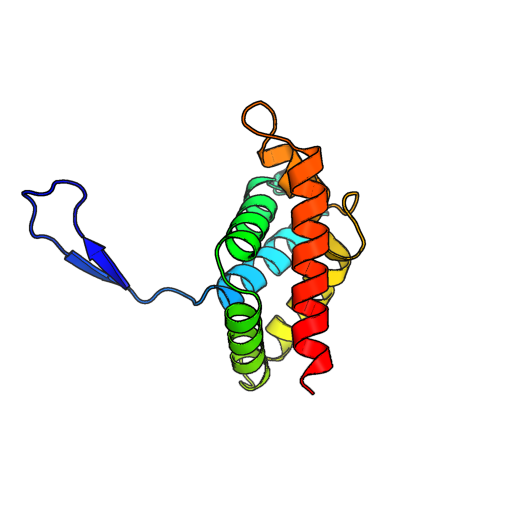4 GLN A CA 1
ATOM 851 C C . GLN A 1 114 ? 2.742 11.345 -8.108 1.00 98.44 114 GLN A C 1
ATOM 853 O O . GLN A 1 114 ? 1.600 11.042 -7.761 1.00 98.44 114 GLN A O 1
ATOM 858 N N . VAL A 1 115 ? 3.799 10.602 -7.777 1.00 98.56 115 VAL A N 1
ATOM 859 C CA . VAL A 1 115 ? 3.686 9.350 -7.012 1.00 98.56 115 VAL A CA 1
ATOM 860 C C . VAL A 1 115 ? 3.229 9.614 -5.579 1.00 98.56 115 VAL A C 1
ATOM 862 O O . VAL A 1 115 ? 2.333 8.915 -5.102 1.00 98.56 115 VAL A O 1
ATOM 865 N N . ALA A 1 116 ? 3.764 10.645 -4.920 1.00 98.75 116 ALA A N 1
ATOM 866 C CA . ALA A 1 116 ? 3.343 11.031 -3.573 1.00 98.75 116 ALA A CA 1
ATOM 867 C C . ALA A 1 116 ? 1.863 11.454 -3.523 1.00 98.75 116 ALA A C 1
ATOM 869 O O . ALA A 1 116 ? 1.134 11.064 -2.610 1.00 98.75 116 ALA A O 1
ATOM 870 N N . VAL A 1 117 ? 1.391 12.208 -4.521 1.00 98.81 117 VAL A N 1
ATOM 871 C CA . VAL A 1 117 ? -0.030 12.581 -4.639 1.00 98.81 117 VAL A CA 1
ATOM 872 C C . VAL A 1 117 ? -0.897 11.359 -4.929 1.00 98.81 117 VAL A C 1
ATOM 874 O O . VAL A 1 117 ? -1.908 11.148 -4.260 1.00 98.81 117 VAL A O 1
ATOM 877 N N . ALA A 1 118 ? -0.498 10.530 -5.892 1.00 98.69 118 ALA A N 1
ATOM 878 C CA . ALA A 1 118 ? -1.271 9.366 -6.300 1.00 98.69 118 ALA A CA 1
ATOM 879 C C . ALA A 1 118 ? -1.441 8.362 -5.154 1.00 98.69 118 ALA A C 1
ATOM 881 O O . ALA A 1 118 ? -2.553 7.902 -4.916 1.00 98.69 118 ALA A O 1
ATOM 882 N N . VAL A 1 119 ? -0.373 8.036 -4.417 1.00 98.81 119 VAL A N 1
ATOM 883 C CA . VAL A 1 119 ? -0.474 7.077 -3.307 1.00 98.81 119 VAL A CA 1
ATOM 884 C C . VAL A 1 119 ? -1.346 7.604 -2.166 1.00 98.81 119 VAL A C 1
ATOM 886 O O . VAL A 1 119 ? -2.093 6.820 -1.582 1.00 98.81 119 VAL A O 1
ATOM 889 N N . ALA A 1 120 ? -1.314 8.911 -1.882 1.00 98.88 120 ALA A N 1
ATOM 890 C CA . ALA A 1 120 ? -2.179 9.523 -0.877 1.00 98.88 120 ALA A CA 1
ATOM 891 C C . ALA A 1 120 ? -3.661 9.391 -1.263 1.00 98.88 120 ALA A C 1
ATOM 893 O O . ALA A 1 120 ? -4.465 8.929 -0.454 1.00 98.88 120 ALA A O 1
ATOM 894 N N . ILE A 1 121 ? -4.004 9.716 -2.517 1.00 98.81 121 ILE A N 1
ATOM 895 C CA . ILE A 1 121 ? -5.376 9.610 -3.040 1.00 98.81 121 ILE A CA 1
ATOM 896 C C . ILE A 1 121 ? -5.848 8.154 -3.031 1.00 98.81 121 ILE A C 1
ATOM 898 O O . ILE A 1 121 ? -6.877 7.854 -2.440 1.00 98.81 121 ILE A O 1
ATOM 902 N N . LEU A 1 122 ? -5.067 7.230 -3.599 1.00 98.81 122 LEU A N 1
ATOM 903 C CA . LEU A 1 122 ? -5.442 5.812 -3.661 1.00 98.81 122 LEU A CA 1
ATOM 904 C C . LEU A 1 122 ? -5.627 5.193 -2.265 1.00 98.81 122 LEU A C 1
ATOM 906 O O . LEU A 1 122 ? -6.486 4.334 -2.070 1.00 98.81 122 LEU A O 1
ATOM 910 N N . SER A 1 123 ? -4.832 5.632 -1.285 1.00 98.81 123 SER A N 1
ATOM 911 C CA . SER A 1 123 ? -4.977 5.199 0.109 1.00 98.81 123 SER A CA 1
ATOM 912 C C . SER A 1 123 ? -6.274 5.723 0.728 1.00 98.81 123 SER A C 1
ATOM 914 O O . SER A 1 123 ? -6.978 4.966 1.396 1.00 98.81 123 SER A O 1
ATOM 916 N N . ALA A 1 124 ? -6.609 6.996 0.490 1.00 98.69 124 ALA A N 1
ATOM 917 C CA . ALA A 1 124 ? -7.861 7.592 0.949 1.00 98.69 124 ALA A CA 1
ATOM 918 C C . ALA A 1 124 ? -9.082 6.904 0.317 1.00 98.69 124 ALA A C 1
ATOM 920 O O . ALA A 1 124 ? -10.004 6.527 1.042 1.00 98.69 124 ALA A O 1
ATOM 921 N N . ASP A 1 125 ? -9.039 6.655 -0.994 1.00 98.56 125 ASP A N 1
ATOM 922 C CA . ASP A 1 125 ? -10.096 5.964 -1.737 1.00 98.56 125 ASP A CA 1
ATOM 923 C C . ASP A 1 125 ? -10.340 4.553 -1.186 1.00 98.56 125 ASP A C 1
ATOM 925 O O . ASP A 1 125 ? -11.486 4.148 -0.990 1.00 98.56 125 ASP A O 1
ATOM 929 N N . LEU A 1 126 ? -9.276 3.798 -0.881 1.00 98.62 126 LEU A N 1
ATOM 930 C CA . LEU A 1 126 ? -9.407 2.467 -0.288 1.00 98.62 126 LEU A CA 1
ATOM 931 C C . LEU A 1 126 ? -10.051 2.516 1.104 1.00 98.62 126 LEU A C 1
ATOM 933 O O . LEU A 1 126 ? -10.972 1.743 1.373 1.00 98.62 126 LEU A O 1
ATOM 937 N N . ILE A 1 127 ? -9.597 3.419 1.979 1.00 98.38 127 ILE A N 1
ATOM 938 C CA . ILE A 1 127 ? -10.164 3.575 3.329 1.00 98.38 127 ILE A CA 1
ATOM 939 C C . ILE A 1 127 ? -11.648 3.945 3.244 1.00 98.38 127 ILE A C 1
ATOM 941 O O . ILE A 1 127 ? -12.471 3.361 3.953 1.00 98.38 127 ILE A O 1
ATOM 945 N N . GLN A 1 128 ? -12.001 4.882 2.364 1.00 98.00 128 GLN A N 1
ATOM 946 C CA . GLN A 1 128 ? -13.385 5.284 2.139 1.00 98.00 128 GLN A CA 1
ATOM 947 C C . GLN A 1 128 ? -14.224 4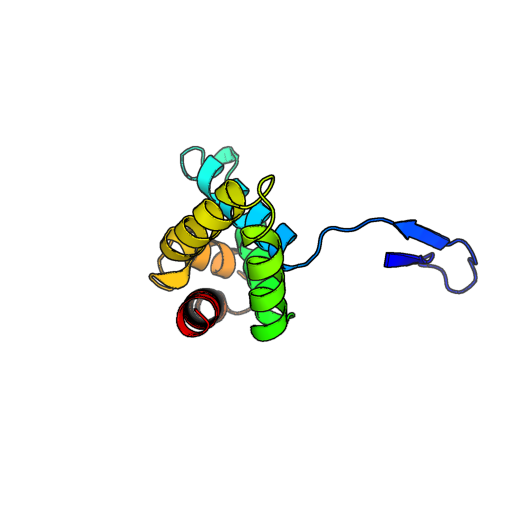.111 1.616 1.00 98.00 128 GLN A C 1
ATOM 949 O O . GLN A 1 128 ? -15.277 3.822 2.179 1.00 98.00 128 GLN A O 1
ATOM 954 N N . SER A 1 129 ? -13.722 3.370 0.624 1.00 97.69 129 SER A N 1
ATOM 955 C CA . SER A 1 129 ? -14.410 2.211 0.041 1.00 97.69 129 SER A CA 1
ATOM 956 C C . SER A 1 129 ? -14.702 1.098 1.056 1.00 97.69 129 SER A C 1
ATOM 958 O O . SER A 1 129 ? -15.696 0.380 0.929 1.00 97.69 129 SER A O 1
ATOM 960 N N . ILE A 1 130 ? -13.845 0.934 2.068 1.00 96.62 130 ILE A N 1
ATOM 961 C CA . ILE A 1 130 ? -14.059 -0.028 3.158 1.00 96.62 130 ILE A CA 1
ATOM 962 C C . ILE A 1 130 ? -15.159 0.461 4.111 1.00 96.62 130 ILE A C 1
ATOM 964 O O . ILE A 1 130 ? -16.018 -0.339 4.474 1.00 96.62 130 ILE A O 1
ATOM 968 N N . ARG A 1 131 ? -15.162 1.754 4.465 1.00 92.06 131 ARG A N 1
ATOM 969 C CA . ARG A 1 131 ? -16.114 2.364 5.415 1.00 92.06 131 ARG A CA 1
ATOM 970 C C . ARG A 1 131 ? -17.526 2.538 4.858 1.00 92.06 131 ARG A C 1
ATOM 972 O O . ARG A 1 131 ? -18.491 2.350 5.579 1.00 92.06 131 ARG A O 1
ATOM 979 N N . GLU A 1 132 ? -17.666 2.904 3.585 1.00 83.88 132 GLU A N 1
ATOM 980 C CA . GLU A 1 132 ? -18.979 3.130 2.947 1.00 83.88 132 GLU A CA 1
ATOM 981 C C . GLU A 1 132 ? -19.809 1.858 2.775 1.00 83.88 132 GLU A C 1
ATOM 983 O O . GLU A 1 132 ? -20.978 1.906 2.399 1.00 83.88 132 GLU A O 1
ATOM 988 N N . ALA A 1 133 ? -19.181 0.711 2.986 1.00 63.91 133 ALA A N 1
ATOM 989 C CA . ALA A 1 133 ? -19.754 -0.577 2.690 1.00 63.91 133 ALA A CA 1
ATOM 990 C C . ALA A 1 133 ? -20.008 -1.399 3.976 1.00 63.91 133 ALA A C 1
ATOM 992 O O . ALA A 1 133 ? -20.124 -2.629 3.908 1.00 63.91 133 ALA A O 1
ATOM 993 N N . GLU A 1 134 ? -20.075 -0.701 5.116 1.00 53.09 134 GLU A N 1
ATOM 994 C CA . GLU A 1 134 ? -20.656 -1.112 6.406 1.00 53.09 134 GLU A CA 1
ATOM 995 C C . GLU A 1 134 ? -22.145 -0.737 6.475 1.00 53.09 134 GLU A C 1
ATOM 997 O O . GLU A 1 134 ? -22.924 -1.569 6.995 1.00 53.09 134 GLU A O 1
#

Sequence (134 aa):
MIVTALDPADCRSITVKVAGPAALLVAKCHKIAERIGNPMRLNDKDAHDAYRILRAIDTETLRDGFRSLLREELSMETALEALDYLGELFAAGPTMIGSAMAGRAEEGVGDPEQVAVAVAILSADLIQSIREAE